Protein AF-A0A167X2Q6-F1 (afdb_monomer_lite)

InterPro domains:
  IPR036396 Cytochrome P450 superfamily [G3DSA:1.10.630.10] (33-75)
  IPR036396 Cytochrome P450 superfamily [SSF48264] (36-74)
  IPR050364 Cytochrome P450 monooxygenase, fungi [PTHR46300] (16-74)

Organism: NCBI:txid1759441

Secondary structure (DSSP, 8-state):
-PPPHHHHHHHHHHHHHHHHHHHHHHHHHHHHHHHHHT--SSPP---PBTTTBTGGG--SS-HHHHHHHHHHHH--

Foldseek 3Di:
DDDDPVVVVVVVVVVVVVVVVVVVVVVQVVVVVVVVVPPPPFFDFPAADGPPGCPVVQDPPPNVVVVVVRCVVGGD

Sequence (76 aa):
MLPGPALLSFASMLTASTTLALFSIVYVLYWSALKRRSRSRLPPGPPGWPIIGNMLDMPSEYEWETYIEWGKKYSV

Structure (mmCIF, N/CA/C/O backbone):
data_AF-A0A167X2Q6-F1
#
_entry.id   AF-A0A167X2Q6-F1
#
loop_
_atom_site.group_PDB
_atom_site.id
_atom_site.type_symbol
_atom_site.label_atom_id
_atom_site.label_alt_id
_atom_site.label_comp_id
_atom_site.label_asym_id
_atom_site.label_entity_id
_atom_site.label_seq_id
_atom_site.pdbx_PDB_ins_code
_atom_site.Cartn_x
_atom_site.Cartn_y
_atom_site.Cartn_z
_atom_site.occupancy
_atom_site.B_iso_or_equiv
_atom_site.auth_seq_id
_atom_site.auth_comp_id
_atom_site.auth_asym_id
_atom_site.auth_atom_id
_atom_site.pdbx_PDB_model_num
ATOM 1 N N . MET A 1 1 ? 23.421 -1.572 -41.885 1.00 64.06 1 MET A N 1
ATOM 2 C CA . MET A 1 1 ? 23.560 -0.405 -40.988 1.00 64.06 1 MET A CA 1
ATOM 3 C C . MET A 1 1 ? 22.927 -0.778 -39.658 1.00 64.06 1 MET A C 1
ATOM 5 O O . MET A 1 1 ? 21.711 -0.877 -39.593 1.00 64.06 1 MET A O 1
ATOM 9 N N . LEU A 1 2 ? 23.733 -1.120 -38.650 1.00 71.12 2 LEU A N 1
ATOM 10 C CA . LEU A 1 2 ? 23.226 -1.416 -37.306 1.00 71.12 2 LEU A CA 1
ATOM 11 C C . LEU A 1 2 ? 22.816 -0.101 -36.619 1.00 71.12 2 LEU A C 1
ATOM 13 O O . LEU A 1 2 ? 23.493 0.910 -36.829 1.00 71.12 2 LEU A O 1
ATOM 17 N N . PRO A 1 3 ? 21.731 -0.089 -35.826 1.00 73.44 3 PRO A N 1
ATOM 18 C CA . PRO A 1 3 ? 21.365 1.073 -35.025 1.00 73.44 3 PRO A CA 1
ATOM 19 C C . PRO A 1 3 ? 22.514 1.436 -34.071 1.00 73.44 3 PRO A C 1
ATOM 21 O O . PRO A 1 3 ? 23.173 0.557 -33.518 1.00 73.44 3 PRO A O 1
ATOM 24 N N . GLY A 1 4 ? 22.783 2.733 -33.908 1.00 80.81 4 GLY A N 1
ATOM 25 C CA . GLY A 1 4 ? 23.888 3.218 -33.078 1.00 80.81 4 GLY A CA 1
ATOM 26 C C . GLY A 1 4 ? 23.747 2.850 -31.590 1.00 80.81 4 GLY A C 1
ATOM 27 O O . GLY A 1 4 ? 22.644 2.545 -31.127 1.00 80.81 4 GLY A O 1
ATOM 28 N N . PRO A 1 5 ? 24.840 2.932 -30.807 1.00 81.25 5 PRO A N 1
ATOM 29 C CA . PRO A 1 5 ? 24.891 2.495 -29.404 1.00 81.25 5 PRO A CA 1
ATOM 30 C C . PRO A 1 5 ? 23.844 3.164 -28.497 1.00 81.25 5 PRO A C 1
ATOM 32 O O . PRO A 1 5 ? 23.391 2.556 -27.533 1.00 81.25 5 PRO A O 1
ATOM 35 N N . ALA A 1 6 ? 23.391 4.376 -28.832 1.00 80.69 6 ALA A N 1
ATOM 36 C CA . ALA A 1 6 ? 22.345 5.080 -28.091 1.00 80.69 6 ALA A CA 1
ATOM 37 C C . ALA A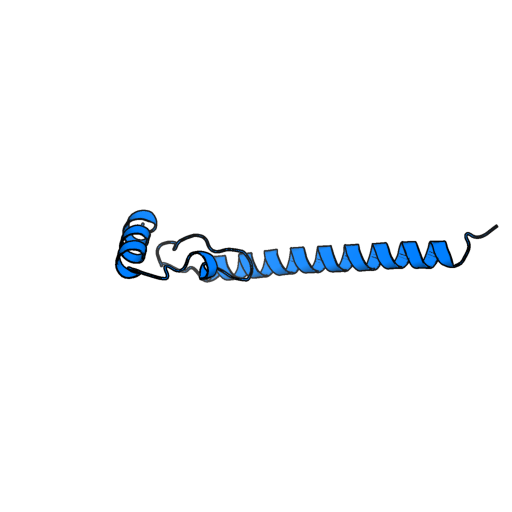 1 6 ? 20.989 4.343 -28.087 1.00 80.69 6 ALA A C 1
ATOM 39 O O . ALA A 1 6 ? 20.290 4.344 -27.075 1.00 80.69 6 ALA A O 1
ATOM 40 N N . LEU A 1 7 ? 20.625 3.676 -29.189 1.00 76.81 7 LEU A N 1
ATOM 41 C CA . LEU A 1 7 ? 19.349 2.957 -29.301 1.00 76.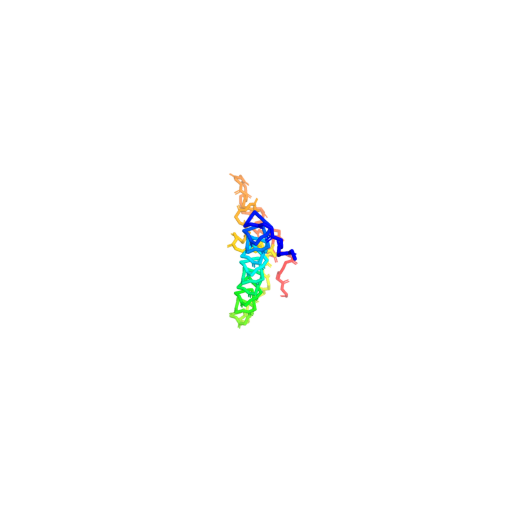81 7 LEU A CA 1
ATOM 42 C C . LEU A 1 7 ? 19.347 1.664 -28.474 1.00 76.81 7 LEU A C 1
ATOM 44 O O . LEU A 1 7 ? 18.328 1.314 -27.882 1.00 76.81 7 LEU A O 1
ATOM 48 N N . LEU A 1 8 ? 20.497 0.990 -28.383 1.00 79.50 8 LEU A N 1
ATOM 49 C CA . LEU A 1 8 ? 20.664 -0.209 -27.557 1.00 79.50 8 LEU A CA 1
ATOM 50 C C . LEU A 1 8 ? 20.602 0.123 -26.060 1.00 79.50 8 LEU A C 1
ATOM 52 O O . LEU A 1 8 ? 19.950 -0.596 -25.304 1.00 79.50 8 LEU A O 1
ATOM 56 N N . SER A 1 9 ? 21.210 1.236 -25.641 1.00 83.25 9 SER A N 1
ATOM 57 C CA . SER A 1 9 ? 21.136 1.714 -24.254 1.00 83.25 9 SER A CA 1
ATOM 58 C C . SER A 1 9 ? 19.723 2.145 -23.855 1.00 83.25 9 SER A C 1
ATOM 60 O O . SER A 1 9 ? 19.281 1.874 -22.745 1.00 83.25 9 SER A O 1
ATOM 62 N N . PHE A 1 10 ? 18.974 2.781 -24.757 1.00 83.19 10 PHE A N 1
ATOM 63 C CA . PHE A 1 10 ? 17.590 3.160 -24.471 1.00 83.19 10 PHE A CA 1
ATOM 64 C C . PHE A 1 10 ? 16.678 1.933 -24.321 1.00 83.19 10 PHE A C 1
ATOM 66 O O . PHE A 1 10 ? 15.893 1.846 -23.375 1.00 83.19 10 PHE A O 1
ATOM 73 N N . ALA A 1 11 ? 16.823 0.950 -25.216 1.00 84.50 11 ALA A N 1
ATOM 74 C CA . ALA A 1 11 ? 16.079 -0.302 -25.135 1.00 84.50 11 ALA A CA 1
ATOM 75 C C . ALA A 1 11 ? 16.375 -1.059 -23.828 1.00 84.50 11 ALA A C 1
ATOM 77 O O . ALA A 1 11 ? 15.446 -1.532 -23.172 1.00 84.50 11 ALA A O 1
ATOM 78 N N . SER A 1 12 ? 17.642 -1.121 -23.399 1.00 85.81 12 SER A N 1
ATOM 79 C CA . SER A 1 12 ? 18.009 -1.797 -22.150 1.00 85.81 12 SER A CA 1
ATOM 80 C C . SER A 1 12 ? 17.438 -1.096 -20.910 1.00 85.81 12 SER A C 1
ATOM 82 O O . SER A 1 12 ? 16.911 -1.769 -20.021 1.00 85.81 12 SER A O 1
ATOM 84 N N . MET A 1 13 ? 17.422 0.241 -20.873 1.00 87.94 13 MET A N 1
ATOM 85 C CA . MET A 1 13 ? 16.803 1.005 -19.779 1.00 87.94 13 MET A CA 1
ATOM 86 C C . MET A 1 13 ? 15.295 0.739 -19.664 1.00 87.94 13 MET A C 1
ATOM 88 O O . MET A 1 13 ? 14.802 0.491 -18.564 1.00 87.94 13 MET A O 1
ATOM 92 N N . LEU A 1 14 ? 14.570 0.695 -20.788 1.00 90.88 14 LEU A N 1
ATOM 93 C CA . LEU A 1 14 ? 13.141 0.359 -20.796 1.00 90.88 14 LEU A CA 1
ATOM 94 C C . LEU A 1 14 ? 12.878 -1.064 -20.287 1.00 90.88 14 LEU A C 1
ATOM 96 O O . LEU A 1 14 ? 11.946 -1.290 -19.509 1.00 90.88 14 LEU A O 1
ATOM 100 N N . THR A 1 15 ? 13.714 -2.029 -20.679 1.00 91.06 15 THR A N 1
ATOM 101 C CA . THR A 1 15 ? 13.596 -3.407 -20.177 1.00 91.06 15 THR A CA 1
ATOM 102 C C . THR A 1 15 ? 13.889 -3.505 -18.676 1.00 91.06 15 THR A C 1
ATOM 104 O O . THR A 1 15 ? 13.187 -4.213 -17.954 1.00 91.06 15 THR A O 1
ATOM 107 N N . ALA A 1 16 ? 14.857 -2.742 -18.161 1.00 92.31 16 ALA A N 1
ATOM 108 C CA . ALA A 1 16 ? 15.170 -2.710 -16.733 1.00 92.31 16 ALA A CA 1
ATOM 109 C C . ALA A 1 16 ? 14.025 -2.097 -15.907 1.00 92.31 16 ALA A C 1
ATOM 111 O O . ALA A 1 16 ? 13.611 -2.661 -14.894 1.00 92.31 16 ALA A O 1
ATOM 112 N N . SER A 1 17 ? 13.451 -0.977 -16.355 1.00 93.25 17 SER A N 1
ATOM 113 C CA . SER A 1 17 ? 12.324 -0.345 -15.657 1.00 93.25 17 SER A CA 1
ATOM 114 C C . SER A 1 17 ? 11.067 -1.221 -15.661 1.00 93.25 17 SER A C 1
ATOM 116 O O . SER A 1 17 ? 10.392 -1.333 -14.638 1.00 93.25 17 SER A O 1
ATOM 118 N N . THR A 1 18 ? 10.760 -1.881 -16.782 1.00 94.56 18 THR A N 1
ATOM 119 C CA . THR A 1 18 ? 9.584 -2.765 -16.886 1.00 94.56 18 THR A CA 1
ATOM 120 C C . THR A 1 18 ? 9.730 -4.029 -16.043 1.00 94.56 18 THR A C 1
ATOM 122 O O . THR A 1 18 ? 8.790 -4.402 -15.342 1.00 94.56 18 THR A O 1
ATOM 125 N N . THR A 1 19 ? 10.908 -4.658 -16.040 1.00 95.50 19 THR A N 1
ATOM 126 C CA . THR A 1 19 ? 11.183 -5.818 -15.176 1.00 95.50 19 THR A CA 1
ATOM 127 C C . THR A 1 19 ? 11.061 -5.461 -13.695 1.00 95.50 19 THR A C 1
ATOM 129 O O . THR A 1 19 ? 10.343 -6.148 -12.970 1.00 95.50 19 THR A O 1
ATOM 132 N N . LEU A 1 20 ? 11.662 -4.353 -13.249 1.00 96.50 20 LEU A N 1
ATOM 133 C CA . LEU A 1 20 ? 11.526 -3.861 -11.870 1.00 96.50 20 LEU A CA 1
ATOM 134 C C . LEU A 1 20 ? 10.067 -3.581 -11.480 1.00 96.50 20 LEU A C 1
ATOM 136 O O . LEU A 1 20 ? 9.642 -3.945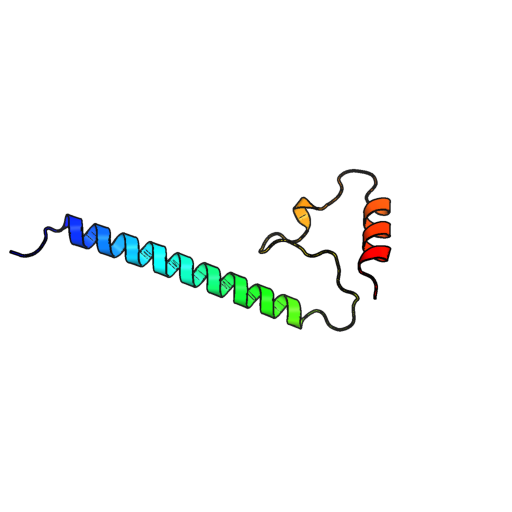 -10.378 1.00 96.50 20 LEU A O 1
ATOM 140 N N . ALA A 1 21 ? 9.287 -2.972 -12.377 1.00 96.00 21 ALA A N 1
ATOM 141 C CA . ALA A 1 21 ? 7.870 -2.712 -12.144 1.00 96.00 21 ALA A CA 1
ATOM 142 C C . ALA A 1 21 ? 7.079 -4.020 -11.973 1.00 96.00 21 ALA A C 1
ATOM 144 O O . ALA A 1 21 ? 6.310 -4.153 -11.019 1.00 96.00 21 ALA A O 1
ATOM 145 N N . LEU A 1 22 ? 7.314 -5.013 -12.837 1.00 97.00 22 LEU A N 1
ATOM 146 C CA . LEU A 1 22 ? 6.669 -6.325 -12.741 1.00 97.00 22 LEU A CA 1
ATOM 147 C C . LEU A 1 22 ? 7.028 -7.044 -11.436 1.00 97.00 22 LEU A C 1
ATOM 149 O O . LEU A 1 22 ? 6.129 -7.518 -10.740 1.00 97.00 22 LEU A O 1
ATOM 153 N N . PHE A 1 23 ? 8.311 -7.074 -11.059 1.00 96.75 23 PHE A N 1
ATOM 154 C CA . PHE A 1 23 ? 8.747 -7.657 -9.785 1.00 96.75 23 PHE A CA 1
ATOM 155 C C . PHE A 1 23 ? 8.076 -6.981 -8.586 1.00 96.75 23 PHE A C 1
ATOM 157 O O . PHE A 1 23 ? 7.600 -7.669 -7.683 1.00 96.75 23 PHE A O 1
ATOM 164 N N . SER A 1 24 ? 7.978 -5.651 -8.598 1.00 94.62 24 SER A N 1
ATOM 165 C CA . SER A 1 24 ? 7.331 -4.887 -7.526 1.00 94.62 24 SER A CA 1
ATOM 166 C C . SER A 1 24 ? 5.840 -5.217 -7.409 1.00 94.62 24 SER A C 1
ATOM 168 O O . SER A 1 24 ? 5.347 -5.453 -6.305 1.00 94.62 24 SER A O 1
ATOM 170 N N . ILE A 1 25 ? 5.125 -5.303 -8.536 1.00 94.81 25 ILE A N 1
ATOM 171 C CA . ILE A 1 25 ? 3.704 -5.681 -8.562 1.00 94.81 25 ILE A CA 1
ATOM 172 C C . ILE A 1 25 ? 3.518 -7.092 -7.998 1.00 94.81 25 ILE A C 1
ATOM 174 O O . ILE A 1 25 ? 2.694 -7.296 -7.104 1.00 94.81 25 ILE A O 1
ATOM 178 N N . VAL A 1 26 ? 4.306 -8.060 -8.472 1.00 95.38 26 VAL A N 1
ATOM 179 C CA . VAL A 1 26 ? 4.237 -9.451 -7.999 1.00 95.38 26 VAL A CA 1
ATOM 180 C C . VAL A 1 26 ? 4.526 -9.533 -6.502 1.00 95.38 26 VAL A C 1
ATOM 182 O O . VAL A 1 26 ? 3.793 -10.205 -5.778 1.00 95.38 26 VAL A O 1
ATOM 185 N N . TYR A 1 27 ? 5.540 -8.814 -6.018 1.00 93.62 27 TYR A N 1
ATOM 186 C CA . TYR A 1 27 ? 5.884 -8.766 -4.599 1.00 93.62 27 TYR A CA 1
ATOM 187 C C . TYR A 1 27 ? 4.730 -8.225 -3.742 1.00 93.62 27 TYR A C 1
ATOM 189 O O . TYR A 1 27 ? 4.356 -8.849 -2.744 1.00 93.62 27 TYR A O 1
ATOM 197 N N . VAL A 1 28 ? 4.113 -7.110 -4.150 1.00 89.94 28 VAL A N 1
ATOM 198 C CA . VAL A 1 28 ? 2.961 -6.521 -3.445 1.00 89.94 28 VAL A CA 1
ATOM 199 C C . VAL A 1 28 ? 1.781 -7.491 -3.419 1.00 89.94 28 VAL A C 1
ATOM 201 O O . VAL A 1 28 ? 1.175 -7.696 -2.363 1.00 89.94 28 VAL A O 1
ATOM 204 N N . LEU A 1 29 ? 1.469 -8.129 -4.551 1.00 90.12 29 LEU A N 1
ATOM 205 C CA . LEU A 1 29 ? 0.387 -9.109 -4.636 1.00 90.12 29 LEU A CA 1
ATOM 206 C C . LEU A 1 29 ? 0.655 -10.321 -3.737 1.00 90.12 29 LEU A C 1
ATOM 208 O O . LEU A 1 29 ? -0.213 -10.682 -2.937 1.00 90.12 29 LEU A O 1
ATOM 212 N N . TYR A 1 30 ? 1.858 -10.893 -3.801 1.00 91.12 30 TYR A N 1
ATOM 213 C CA . TYR A 1 30 ? 2.281 -12.017 -2.965 1.00 91.12 30 TYR A CA 1
ATOM 214 C C . TYR A 1 30 ? 2.154 -11.692 -1.473 1.00 91.12 30 TYR A C 1
ATOM 216 O O . TYR A 1 30 ? 1.522 -12.434 -0.715 1.00 91.12 30 TYR A O 1
ATOM 224 N N . TRP A 1 31 ? 2.674 -10.538 -1.053 1.00 84.81 31 TRP A N 1
ATOM 225 C CA . TRP A 1 31 ? 2.615 -10.115 0.342 1.00 84.81 31 TRP A CA 1
ATOM 226 C C . TRP A 1 31 ? 1.178 -9.840 0.808 1.00 84.81 31 TRP A C 1
ATOM 228 O O . TRP A 1 31 ? 0.793 -10.207 1.922 1.00 84.81 31 TRP A O 1
ATOM 238 N N . SER A 1 32 ? 0.343 -9.264 -0.063 1.00 80.69 32 SER A N 1
ATOM 239 C CA . SER A 1 32 ? -1.078 -9.052 0.227 1.00 80.69 32 SER A CA 1
ATOM 240 C C . SER A 1 32 ? -1.837 -10.374 0.406 1.00 80.69 32 SER A C 1
ATOM 242 O O . SER A 1 32 ? -2.677 -10.483 1.303 1.00 80.69 32 SER A O 1
ATOM 244 N N . ALA A 1 33 ? -1.515 -11.397 -0.391 1.00 82.19 33 ALA A N 1
ATOM 245 C CA . ALA A 1 33 ? -2.131 -12.717 -0.306 1.00 82.19 33 ALA A CA 1
ATOM 246 C C . ALA A 1 33 ? -1.734 -13.444 0.989 1.00 82.19 33 ALA A C 1
ATOM 248 O O . ALA A 1 33 ? -2.595 -14.007 1.671 1.00 82.19 33 ALA A O 1
ATOM 249 N N . LEU A 1 34 ? -0.459 -13.359 1.385 1.00 80.25 34 LEU A N 1
ATOM 250 C CA . LEU A 1 34 ? 0.022 -13.890 2.664 1.00 80.25 34 LEU A CA 1
ATOM 251 C C . LEU A 1 34 ? -0.694 -13.253 3.862 1.00 80.25 34 LEU A C 1
ATOM 253 O O . LEU A 1 34 ? -1.145 -13.968 4.761 1.00 80.25 34 LEU A O 1
ATOM 257 N N . LYS A 1 35 ? -0.872 -11.924 3.858 1.00 72.56 35 LYS A N 1
ATOM 258 C CA . LYS A 1 35 ? -1.617 -11.222 4.918 1.00 72.56 35 LYS A CA 1
ATOM 259 C C . LYS A 1 35 ? -3.070 -11.679 5.024 1.00 72.56 35 LYS A C 1
ATOM 261 O O . LYS A 1 35 ? -3.579 -11.798 6.136 1.00 72.56 35 LYS A O 1
ATOM 266 N N . ARG A 1 36 ? -3.739 -11.960 3.899 1.00 68.06 36 ARG A N 1
ATOM 267 C CA . ARG A 1 36 ? -5.116 -12.488 3.908 1.00 68.06 36 ARG A CA 1
ATOM 268 C C . ARG A 1 36 ? -5.185 -13.882 4.533 1.00 68.06 36 ARG A C 1
ATOM 270 O O . ARG A 1 36 ? -6.115 -14.148 5.285 1.00 68.06 36 ARG A O 1
ATOM 277 N N . ARG A 1 37 ? -4.188 -14.740 4.286 1.00 64.69 37 ARG A N 1
ATOM 278 C CA . ARG A 1 37 ? -4.140 -16.112 4.824 1.00 64.69 37 ARG A CA 1
ATOM 279 C C . ARG A 1 37 ? -3.964 -16.166 6.348 1.00 64.69 37 ARG A C 1
ATOM 281 O O . ARG A 1 37 ? -4.438 -17.108 6.971 1.00 64.69 37 ARG A O 1
ATOM 288 N N . SER A 1 38 ? -3.323 -15.159 6.945 1.00 62.34 38 SER A N 1
ATOM 289 C CA . 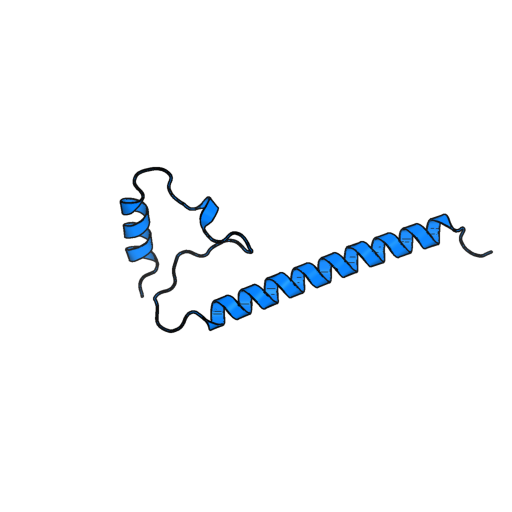SER A 1 38 ? -3.098 -15.076 8.399 1.00 62.34 38 SER A CA 1
ATOM 290 C C . SER A 1 38 ? -4.331 -14.608 9.201 1.00 62.34 38 SER A C 1
ATOM 292 O O . SER A 1 38 ? -4.360 -14.732 10.423 1.00 62.34 38 SER A O 1
ATOM 294 N N . ARG A 1 39 ? -5.391 -14.105 8.542 1.00 63.12 39 ARG A N 1
ATOM 295 C CA . ARG A 1 39 ? -6.629 -13.621 9.193 1.00 63.12 39 ARG A CA 1
ATOM 296 C C . ARG A 1 39 ? -7.554 -14.768 9.633 1.00 63.12 39 ARG A C 1
ATOM 298 O O . ARG A 1 39 ? -8.709 -14.848 9.224 1.00 63.12 39 ARG A O 1
ATOM 305 N N . SER A 1 40 ? -7.046 -15.674 10.463 1.00 62.50 40 SER A N 1
ATOM 306 C CA . SER A 1 40 ? -7.851 -16.730 11.080 1.00 62.50 40 SER A CA 1
ATOM 307 C C . SER A 1 40 ? -8.727 -16.149 12.202 1.00 62.50 40 SER A C 1
ATOM 309 O O . SER A 1 40 ? -8.212 -15.601 13.171 1.00 62.50 40 SER A O 1
ATOM 311 N N . ARG A 1 41 ? -10.053 -16.297 12.051 1.00 68.38 41 ARG A N 1
ATOM 312 C CA . ARG A 1 41 ? -11.133 -16.158 13.061 1.00 68.38 41 ARG A CA 1
ATOM 313 C C . ARG A 1 41 ? -11.365 -14.805 13.746 1.00 68.38 41 ARG A C 1
ATOM 315 O O . ARG A 1 41 ? -12.234 -14.741 14.609 1.00 68.38 41 ARG A O 1
ATOM 322 N N . LEU A 1 42 ? -10.661 -13.740 13.378 1.00 69.94 42 LEU A N 1
ATOM 323 C CA . LEU A 1 42 ? -11.000 -12.392 13.845 1.00 69.94 42 LEU A CA 1
ATOM 324 C C . LEU A 1 42 ? -11.908 -11.688 12.828 1.00 69.94 42 LEU A C 1
ATOM 326 O O . LEU A 1 42 ? -11.732 -11.907 11.623 1.00 6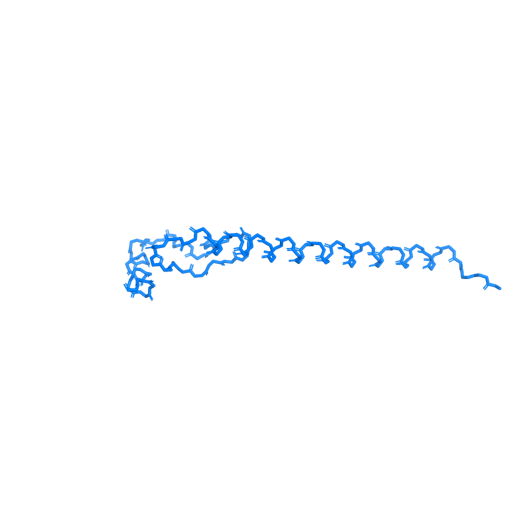9.94 42 LEU A O 1
ATOM 330 N N . PRO A 1 43 ? -12.856 -10.846 13.284 1.00 73.62 43 PRO A N 1
ATOM 331 C CA . PRO A 1 43 ? -13.601 -9.981 12.384 1.00 73.62 43 PRO A CA 1
ATOM 332 C C . PRO A 1 43 ? -12.635 -9.157 11.522 1.00 73.62 43 PRO A C 1
ATOM 334 O O . PRO A 1 43 ? -11.535 -8.813 11.978 1.00 73.62 43 PRO A O 1
ATOM 337 N N . PRO A 1 44 ? -12.993 -8.866 10.260 1.00 76.69 44 PRO A N 1
ATOM 338 C CA . PRO A 1 44 ? -12.164 -8.005 9.436 1.00 76.69 44 PRO A CA 1
ATOM 339 C C . PRO A 1 44 ? -12.004 -6.647 10.135 1.00 76.69 44 PRO A C 1
ATOM 341 O O . PRO A 1 44 ? -12.933 -6.135 10.731 1.00 76.69 44 PRO A O 1
ATOM 344 N N . GLY A 1 45 ? -10.810 -6.063 10.099 1.00 81.94 45 GLY A N 1
ATOM 345 C CA . GLY A 1 45 ? -10.623 -4.655 10.456 1.00 81.94 45 GLY A CA 1
ATOM 346 C C . GLY A 1 45 ? -10.825 -3.743 9.239 1.00 81.94 45 GLY A C 1
ATOM 347 O O . GLY A 1 45 ? -10.986 -4.253 8.121 1.00 81.94 45 GLY A O 1
ATOM 348 N N . PRO A 1 46 ? -10.729 -2.412 9.417 1.00 85.69 46 PRO A N 1
ATOM 349 C CA . PRO A 1 46 ? -10.703 -1.467 8.305 1.00 85.69 46 PRO A CA 1
ATOM 350 C C . PRO A 1 46 ? -9.634 -1.844 7.262 1.00 85.69 46 PRO A C 1
ATOM 352 O O . PRO A 1 46 ? -8.539 -2.305 7.626 1.00 85.69 46 PRO A O 1
ATOM 355 N N . PRO A 1 47 ? -9.946 -1.699 5.963 1.00 84.12 47 PRO A N 1
ATOM 356 C CA . PRO A 1 47 ? -9.028 -2.044 4.888 1.00 84.12 47 PRO A CA 1
ATOM 357 C C . PRO A 1 47 ? -7.857 -1.058 4.842 1.00 84.12 47 PRO A C 1
ATOM 359 O O . PRO A 1 47 ? -8.051 0.107 4.535 1.00 84.12 47 PRO A O 1
ATOM 362 N N . GLY A 1 48 ? -6.641 -1.551 5.091 1.00 85.62 48 GLY A N 1
ATOM 363 C CA . GLY A 1 48 ? -5.429 -0.733 5.018 1.00 85.62 48 GLY A CA 1
ATOM 364 C C . GLY A 1 48 ? -4.774 -0.715 3.645 1.00 85.62 48 GLY A C 1
ATOM 365 O O . GLY A 1 48 ? -4.896 -1.665 2.864 1.00 85.62 48 GLY A O 1
ATOM 366 N N . TRP A 1 49 ? -4.015 0.348 3.390 1.00 85.88 49 TRP A N 1
ATOM 367 C CA . TRP A 1 49 ? -3.260 0.546 2.158 1.00 85.88 49 TRP A CA 1
ATOM 368 C C . TRP A 1 49 ? -2.197 -0.542 1.939 1.00 85.88 49 TRP A C 1
ATOM 370 O O . TRP A 1 49 ? -1.631 -1.073 2.905 1.00 85.88 49 TRP A O 1
ATOM 380 N N . PRO A 1 50 ? -1.866 -0.874 0.675 1.00 79.88 50 PRO A N 1
ATOM 381 C CA . PRO A 1 50 ? -0.715 -1.715 0.372 1.00 79.88 50 PRO A CA 1
ATOM 382 C C . PRO A 1 50 ? 0.552 -1.151 1.031 1.00 79.88 50 PRO A C 1
ATOM 384 O O . PRO A 1 50 ? 0.782 0.053 0.999 1.00 79.88 50 PRO A O 1
ATOM 387 N N . ILE A 1 51 ? 1.377 -2.028 1.616 1.00 81.81 51 ILE A N 1
ATOM 388 C CA . ILE A 1 51 ? 2.645 -1.705 2.306 1.00 81.81 51 ILE A CA 1
ATOM 389 C C . ILE A 1 51 ? 2.453 -0.967 3.648 1.00 81.81 51 ILE A C 1
ATOM 391 O O . ILE A 1 51 ? 2.882 -1.497 4.671 1.00 81.81 51 ILE A O 1
ATOM 395 N N . ILE A 1 52 ? 1.773 0.183 3.666 1.00 87.44 52 ILE A N 1
ATOM 396 C CA . ILE A 1 52 ? 1.669 1.089 4.830 1.00 87.44 52 ILE A CA 1
ATOM 397 C C . ILE A 1 52 ? 0.540 0.687 5.804 1.00 87.44 52 ILE A C 1
ATOM 399 O O . ILE A 1 52 ? 0.634 0.919 7.006 1.00 87.44 52 ILE A O 1
ATOM 403 N N . GLY A 1 53 ? -0.521 0.026 5.337 1.00 84.38 53 GLY A N 1
ATOM 404 C CA . GLY A 1 53 ? -1.672 -0.321 6.179 1.00 84.38 53 GLY A CA 1
ATOM 405 C C . GLY A 1 53 ? -2.562 0.887 6.498 1.00 84.38 53 GLY A C 1
ATOM 406 O O . GLY A 1 53 ? -2.731 1.759 5.656 1.00 84.38 53 GLY A O 1
ATOM 407 N N . ASN A 1 54 ? -3.150 0.921 7.698 1.00 89.62 54 ASN A N 1
ATOM 408 C CA . ASN A 1 54 ? -4.071 1.983 8.145 1.00 89.62 54 ASN A CA 1
ATOM 409 C C . ASN A 1 54 ? -3.345 3.181 8.786 1.00 89.62 54 ASN A C 1
ATOM 411 O O . ASN A 1 54 ? -3.958 3.921 9.541 1.00 89.62 54 ASN A O 1
ATOM 415 N N . MET A 1 55 ? -2.035 3.367 8.566 1.00 87.38 55 MET A N 1
ATOM 416 C CA . MET A 1 55 ? -1.294 4.444 9.248 1.00 87.38 55 MET A CA 1
ATOM 417 C C . MET A 1 55 ? -1.825 5.837 8.893 1.00 87.38 55 MET A C 1
ATOM 419 O O . MET A 1 55 ? -1.856 6.707 9.751 1.00 87.38 55 MET A O 1
ATOM 423 N N . LEU A 1 56 ? -2.250 6.038 7.641 1.00 88.06 56 LEU A N 1
ATOM 424 C CA . LEU A 1 56 ? -2.855 7.298 7.193 1.00 88.06 56 LEU A CA 1
ATOM 425 C C . LEU A 1 56 ? -4.276 7.492 7.732 1.00 88.06 56 LEU A C 1
ATOM 427 O O . LEU A 1 56 ? -4.764 8.613 7.776 1.00 88.06 56 LEU A O 1
ATOM 431 N N . ASP A 1 57 ? -4.917 6.400 8.142 1.00 87.81 57 ASP A N 1
ATOM 432 C CA . ASP A 1 57 ? -6.267 6.382 8.694 1.00 87.81 57 ASP A CA 1
ATOM 433 C C . ASP A 1 57 ? -6.247 6.421 10.233 1.00 87.81 57 ASP A C 1
ATOM 435 O O . ASP A 1 57 ? -7.293 6.261 10.863 1.00 87.81 57 ASP A O 1
ATOM 439 N N . MET A 1 58 ? -5.071 6.587 10.861 1.00 90.06 58 MET A N 1
ATOM 440 C CA . MET A 1 58 ? -4.974 6.677 12.317 1.00 90.06 58 MET A CA 1
ATOM 441 C C . MET A 1 58 ? -5.470 8.047 12.797 1.00 90.06 58 MET A C 1
ATOM 443 O O . MET A 1 58 ? -4.915 9.068 12.385 1.00 90.06 58 MET A O 1
ATOM 447 N N . PRO A 1 59 ? -6.484 8.084 13.678 1.00 89.00 59 PRO A N 1
ATOM 448 C CA . PRO A 1 59 ? -6.953 9.331 14.266 1.00 89.00 59 PRO A CA 1
ATOM 449 C C . PRO A 1 59 ? -5.850 9.955 15.129 1.00 89.00 59 PRO A C 1
ATOM 451 O O . PRO A 1 59 ? -5.154 9.252 15.860 1.00 89.00 59 PRO A O 1
ATOM 454 N N . SER A 1 60 ? -5.693 11.275 15.038 1.00 87.62 60 SER 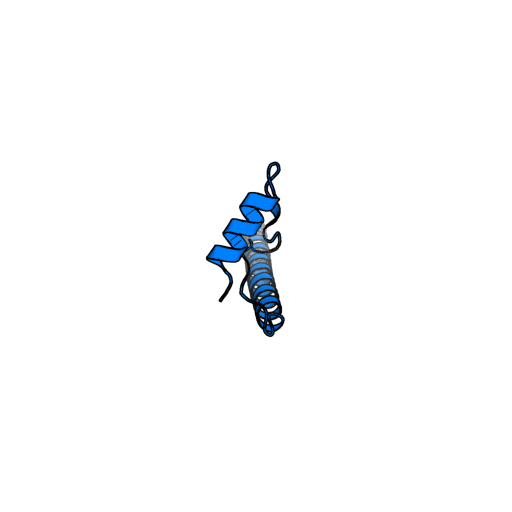A N 1
ATOM 455 C CA . SER A 1 60 ? -4.780 12.052 15.888 1.00 87.62 60 SER A CA 1
ATOM 456 C C . SER A 1 60 ? -5.447 12.585 17.158 1.00 87.62 60 SER A C 1
ATOM 458 O O . SER A 1 60 ? -4.760 13.045 18.062 1.00 87.62 60 SER A O 1
ATOM 460 N N . GLU A 1 61 ? -6.780 12.563 17.200 1.00 91.31 61 GLU A N 1
ATOM 461 C CA . GLU A 1 61 ? -7.609 13.008 18.318 1.00 91.31 61 GLU A CA 1
ATOM 462 C C . GLU A 1 61 ? -8.817 12.070 18.449 1.00 91.31 61 GLU A C 1
ATOM 464 O O . GLU A 1 61 ? -9.299 11.542 17.444 1.00 91.31 61 GLU A O 1
ATOM 469 N N . TYR A 1 62 ? -9.319 11.879 19.674 1.00 88.62 62 TYR A N 1
ATOM 470 C CA . TYR A 1 62 ? -10.508 11.063 19.974 1.00 88.62 62 TYR A CA 1
ATOM 471 C C . TYR A 1 62 ? -10.447 9.643 19.384 1.00 88.62 62 TYR A C 1
ATOM 473 O O . TYR A 1 62 ? -11.413 9.131 18.812 1.00 88.62 62 TYR A O 1
ATOM 481 N N . GLU A 1 63 ? -9.309 8.966 19.540 1.00 89.69 63 GLU A N 1
ATOM 482 C CA . GLU A 1 63 ? -9.046 7.685 18.875 1.00 89.69 63 GLU A CA 1
ATOM 483 C C . GLU A 1 63 ? -10.064 6.606 19.265 1.00 89.69 63 GLU A C 1
ATOM 485 O O . GLU A 1 63 ? -10.452 5.767 18.450 1.00 89.69 63 GLU A O 1
ATOM 490 N N . TRP A 1 64 ? -10.544 6.662 20.508 1.00 90.12 64 TRP A N 1
ATOM 491 C CA . TRP A 1 64 ? -11.551 5.752 21.041 1.00 90.12 64 TRP A CA 1
ATOM 492 C C . TRP A 1 64 ? -12.881 5.816 20.275 1.00 90.12 64 TRP A C 1
ATOM 494 O O . TRP A 1 64 ? -13.502 4.772 20.082 1.00 90.12 64 TRP A O 1
ATOM 504 N N . GLU A 1 65 ? -13.302 6.988 19.787 1.00 93.38 65 GLU A N 1
ATOM 505 C CA . GLU A 1 65 ? -14.533 7.130 18.995 1.00 93.38 65 GLU A CA 1
ATOM 506 C C . GLU A 1 65 ? -14.392 6.402 17.660 1.00 93.38 65 GLU A C 1
ATOM 508 O O . GLU A 1 65 ? -15.212 5.547 17.315 1.00 93.38 65 GLU A O 1
ATOM 513 N N . THR A 1 66 ? -13.282 6.657 16.965 1.00 90.88 66 THR A N 1
ATOM 514 C CA . THR A 1 66 ? -12.961 6.021 15.681 1.00 90.88 66 THR A CA 1
ATOM 515 C C . THR A 1 66 ? -12.866 4.500 15.828 1.00 90.88 66 THR A C 1
ATOM 517 O O . THR A 1 66 ? -13.391 3.749 15.003 1.00 90.88 66 THR A O 1
ATOM 520 N N . TYR A 1 67 ? -12.253 4.010 16.909 1.00 89.06 67 TYR A N 1
ATOM 521 C CA . TYR A 1 67 ? -12.168 2.573 17.172 1.00 89.06 67 TYR A CA 1
ATOM 522 C C . TYR A 1 67 ? -13.527 1.941 17.490 1.00 89.06 67 TYR A C 1
ATOM 524 O O . TYR A 1 67 ? -13.786 0.821 17.040 1.00 89.06 67 TYR A O 1
ATOM 532 N N . ILE A 1 68 ? -14.420 2.639 18.200 1.00 91.50 68 ILE A N 1
ATOM 533 C CA . ILE A 1 68 ? -15.798 2.175 18.423 1.00 91.50 68 ILE A CA 1
ATOM 534 C C . ILE A 1 68 ? -16.555 2.088 17.095 1.00 91.50 68 ILE A C 1
ATOM 536 O O . ILE A 1 68 ? -17.251 1.099 16.850 1.00 91.50 68 ILE A O 1
ATOM 540 N N . GLU A 1 69 ? -16.423 3.089 16.226 1.00 91.06 69 GLU A N 1
ATOM 541 C CA . GLU A 1 69 ? -17.048 3.078 14.901 1.00 91.06 69 GLU A CA 1
ATOM 542 C C . GLU A 1 69 ? -16.531 1.935 14.029 1.00 91.06 69 GLU A C 1
ATOM 544 O O . GLU A 1 69 ? -17.324 1.221 13.411 1.00 91.06 69 GLU A O 1
ATOM 549 N N . TRP A 1 70 ? -15.218 1.703 14.011 1.00 89.75 70 TRP A N 1
ATOM 550 C CA . TRP A 1 70 ? -14.632 0.562 13.308 1.00 89.75 70 TRP A CA 1
ATOM 551 C C . TRP A 1 70 ? -15.097 -0.769 13.886 1.00 89.75 70 TRP A C 1
ATOM 553 O O . TRP A 1 70 ? -15.411 -1.680 13.119 1.00 89.75 70 TRP A O 1
ATOM 563 N N . GLY A 1 71 ? -15.208 -0.864 15.212 1.00 87.25 71 GLY A N 1
ATOM 564 C CA . GLY A 1 71 ? -15.821 -1.999 15.889 1.00 87.25 71 GLY A CA 1
ATOM 565 C C . GLY A 1 71 ? -17.227 -2.257 15.353 1.00 87.25 71 GLY A C 1
ATOM 566 O O . GLY A 1 71 ? -17.485 -3.341 14.848 1.00 87.25 71 GLY A O 1
ATOM 567 N N . LYS A 1 72 ? -18.110 -1.253 15.348 1.00 88.75 72 LYS A N 1
ATOM 568 C CA . LYS A 1 72 ? -19.486 -1.378 14.823 1.00 88.75 72 LYS A CA 1
ATOM 569 C C . LYS A 1 72 ? -19.542 -1.726 13.333 1.00 88.75 72 LYS A C 1
ATOM 571 O O . LYS A 1 72 ? -20.426 -2.462 12.913 1.00 88.75 72 LYS A O 1
ATOM 576 N N . LYS A 1 73 ? -18.638 -1.161 12.530 1.00 88.56 73 LYS A N 1
ATOM 577 C CA . LYS A 1 73 ? -18.662 -1.275 11.066 1.00 88.56 73 LYS A CA 1
ATOM 578 C C . LYS A 1 73 ? -18.070 -2.583 10.547 1.00 88.56 73 LYS A C 1
ATOM 580 O O . LYS A 1 73 ? -18.503 -3.055 9.499 1.00 88.56 73 LYS A O 1
ATOM 585 N N . TYR A 1 74 ? -17.057 -3.121 11.225 1.00 83.44 74 TYR A N 1
ATOM 586 C CA . TYR A 1 74 ? -16.286 -4.257 10.722 1.00 83.44 74 TYR A CA 1
ATOM 587 C C . TYR A 1 74 ? -16.322 -5.504 11.621 1.00 83.44 74 TYR A C 1
ATOM 589 O O . TYR A 1 74 ? -15.865 -6.561 11.185 1.00 83.44 74 TYR A O 1
ATOM 597 N N . SER A 1 75 ? -16.893 -5.436 12.833 1.00 73.50 75 SER A N 1
ATOM 598 C CA . SER A 1 75 ? -17.271 -6.664 13.547 1.00 73.50 75 SER A CA 1
ATOM 599 C C . SER A 1 75 ? -18.365 -7.405 12.770 1.00 73.50 75 SER A C 1
ATOM 601 O O . SER A 1 75 ? -19.323 -6.794 12.301 1.00 73.50 75 SER A O 1
ATOM 603 N N . VAL A 1 76 ? -18.151 -8.709 12.558 1.00 61.41 76 VAL A N 1
ATOM 604 C CA . VAL A 1 76 ? -19.163 -9.652 12.046 1.00 61.41 76 VAL A CA 1
ATOM 605 C C . VAL A 1 76 ? -20.101 -10.081 13.157 1.00 61.41 76 VAL A C 1
ATOM 607 O O . VAL A 1 76 ? -19.608 -10.226 14.299 1.00 61.41 76 VAL A O 1
#

pLDDT: mean 84.21, std 9.3, range [61.41, 97.0]

Radius of gyration: 21.74 Å; chains: 1; bounding box: 44×30×62 Å